Protein AF-A0A936UJ51-F1 (afdb_monomer)

Sequence (70 aa):
MKVSVWMSAYNHGKYISQCLDSVLNQKTDFDFEIILGEDCSTDRTREIAIEYKNKIRKNLSSIFRKRISA

Structure (mmCIF, N/CA/C/O backbone):
data_AF-A0A936UJ51-F1
#
_entry.id   AF-A0A936UJ51-F1
#
loop_
_atom_site.group_PDB
_atom_site.id
_atom_site.type_symbol
_atom_site.label_atom_id
_atom_site.label_alt_id
_atom_site.label_comp_id
_atom_site.label_asym_id
_atom_site.label_entity_id
_atom_site.label_seq_id
_atom_site.pdbx_PDB_ins_code
_atom_site.Cartn_x
_atom_site.Cartn_y
_atom_site.Cartn_z
_atom_site.occupancy
_atom_site.B_iso_or_equiv
_atom_site.auth_seq_id
_atom_site.auth_comp_id
_atom_site.auth_asym_id
_atom_site.auth_atom_id
_atom_site.pdbx_PDB_model_num
ATOM 1 N N . MET A 1 1 ? -8.628 -6.974 21.074 1.00 84.75 1 MET A N 1
ATOM 2 C CA . MET A 1 1 ? -7.554 -7.591 20.257 1.00 84.75 1 MET A CA 1
ATOM 3 C C . MET A 1 1 ? -7.134 -6.570 19.210 1.00 84.75 1 MET A C 1
ATOM 5 O O . MET A 1 1 ? -7.993 -5.802 18.805 1.00 84.75 1 MET A O 1
ATOM 9 N N . LYS A 1 2 ? -5.858 -6.513 18.814 1.00 90.38 2 LYS A N 1
ATOM 10 C CA . LYS A 1 2 ? -5.386 -5.634 17.731 1.00 90.38 2 LYS A CA 1
ATOM 11 C C . LYS A 1 2 ? -4.719 -6.494 16.660 1.00 90.38 2 LYS A C 1
ATOM 13 O O . LYS A 1 2 ? -3.954 -7.389 17.014 1.00 90.38 2 LYS A O 1
ATOM 18 N N . VAL A 1 3 ? -5.019 -6.239 15.388 1.00 94.75 3 VAL A N 1
ATOM 19 C CA . VAL A 1 3 ? -4.467 -6.981 14.242 1.00 94.75 3 VAL A CA 1
ATOM 20 C C . VAL A 1 3 ? -3.552 -6.074 13.421 1.00 94.75 3 VAL A C 1
ATOM 22 O O . VAL A 1 3 ? -3.904 -4.938 13.121 1.00 94.75 3 VAL A O 1
ATOM 25 N N . SER A 1 4 ? -2.387 -6.575 13.020 1.00 94.25 4 SER A N 1
ATOM 26 C CA . SER A 1 4 ? -1.522 -5.889 12.055 1.00 94.25 4 SER A CA 1
ATOM 27 C C . SER A 1 4 ? -1.560 -6.650 10.734 1.00 94.25 4 SER A C 1
ATOM 29 O O . SER A 1 4 ? -1.181 -7.819 10.669 1.00 94.25 4 SER A O 1
ATOM 31 N N . VAL A 1 5 ? -2.032 -5.991 9.677 1.00 94.25 5 VAL A N 1
ATOM 32 C CA . VAL A 1 5 ? -2.092 -6.555 8.327 1.00 94.25 5 VAL A CA 1
ATOM 33 C C . VAL A 1 5 ? -0.814 -6.173 7.594 1.00 94.25 5 VAL A C 1
ATOM 35 O O . VAL A 1 5 ? -0.622 -5.017 7.216 1.00 94.25 5 VAL A O 1
ATOM 38 N N . TRP A 1 6 ? 0.078 -7.143 7.406 1.00 94.38 6 TRP A N 1
ATOM 39 C CA . TRP A 1 6 ? 1.304 -6.944 6.640 1.00 94.38 6 TRP A CA 1
ATOM 40 C C . TRP A 1 6 ? 1.065 -7.198 5.152 1.00 94.38 6 TRP A C 1
ATOM 42 O O . TRP A 1 6 ? 0.559 -8.251 4.767 1.00 94.38 6 TRP A O 1
ATOM 52 N N . MET A 1 7 ? 1.476 -6.251 4.314 1.00 94.12 7 MET A N 1
ATOM 53 C CA . MET A 1 7 ? 1.371 -6.332 2.860 1.00 94.12 7 MET A CA 1
ATOM 54 C C . MET A 1 7 ? 2.739 -6.073 2.234 1.00 94.12 7 MET A C 1
ATOM 56 O O . MET A 1 7 ? 3.399 -5.091 2.567 1.00 94.12 7 MET A O 1
ATOM 60 N N . SER A 1 8 ? 3.158 -6.922 1.300 1.00 94.75 8 SER A N 1
ATOM 61 C CA . SER A 1 8 ? 4.327 -6.688 0.448 1.00 94.75 8 SER A CA 1
ATOM 62 C C . SER A 1 8 ? 3.879 -6.383 -0.980 1.00 94.75 8 SER A C 1
ATOM 64 O O . SER A 1 8 ? 2.955 -7.012 -1.493 1.00 94.75 8 SER A O 1
ATOM 66 N N . ALA A 1 9 ? 4.524 -5.414 -1.629 1.00 95.38 9 ALA A N 1
ATOM 67 C CA . ALA A 1 9 ? 4.193 -5.026 -2.995 1.00 95.38 9 ALA A CA 1
ATOM 68 C C . ALA A 1 9 ? 5.444 -4.740 -3.840 1.00 95.38 9 ALA A C 1
ATOM 70 O O . ALA A 1 9 ? 6.346 -4.012 -3.422 1.00 95.38 9 ALA A O 1
ATOM 71 N N . TYR A 1 10 ? 5.448 -5.297 -5.054 1.00 96.31 10 TYR A N 1
ATOM 72 C CA . TYR A 1 10 ? 6.409 -5.015 -6.122 1.00 96.31 10 TYR A CA 1
ATOM 73 C C . TYR A 1 10 ? 5.703 -5.106 -7.479 1.00 96.31 10 TYR A C 1
ATOM 7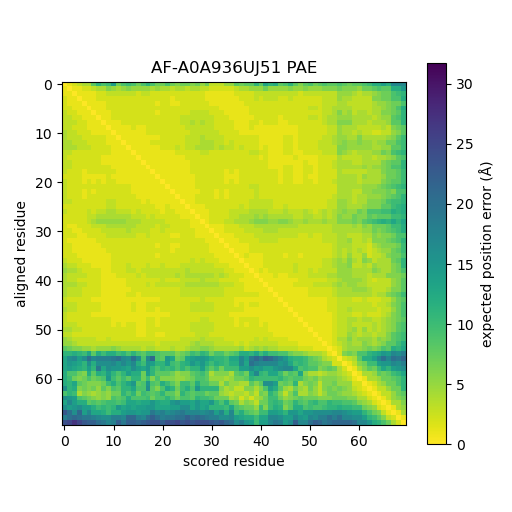5 O O . TYR A 1 10 ? 5.176 -6.165 -7.813 1.00 96.31 10 TYR A O 1
ATOM 83 N N . ASN A 1 11 ? 5.644 -4.016 -8.243 1.00 97.50 11 ASN A N 1
ATOM 84 C CA . ASN A 1 11 ? 4.961 -3.947 -9.546 1.00 97.50 11 ASN A CA 1
ATOM 85 C C . ASN A 1 11 ? 3.473 -4.381 -9.527 1.00 97.50 11 ASN A C 1
ATOM 87 O O . ASN A 1 11 ? 2.994 -5.105 -10.399 1.00 97.50 11 ASN A O 1
ATOM 91 N N . HIS A 1 12 ? 2.739 -3.953 -8.499 1.00 97.12 12 HIS A N 1
ATOM 92 C CA . HIS A 1 12 ? 1.314 -4.218 -8.291 1.00 97.12 12 HIS A CA 1
ATOM 93 C C . HIS A 1 12 ? 0.414 -3.016 -8.623 1.00 97.12 12 HIS A C 1
ATOM 95 O O . HIS A 1 12 ? -0.723 -2.957 -8.152 1.00 97.12 12 HIS A O 1
ATOM 101 N N . GLY A 1 13 ? 0.858 -2.058 -9.441 1.00 96.75 13 GLY A N 1
ATOM 102 C CA . GLY A 1 13 ? 0.143 -0.796 -9.664 1.00 96.75 13 GLY A CA 1
ATOM 103 C C . GLY A 1 13 ? -1.296 -0.976 -10.160 1.00 96.75 13 GLY A C 1
ATOM 104 O O . GLY A 1 13 ? -2.158 -0.161 -9.857 1.00 96.75 13 GLY A O 1
ATOM 105 N N . LYS A 1 14 ? -1.584 -2.082 -10.858 1.00 97.62 14 LYS A N 1
ATOM 106 C CA . LYS A 1 14 ? -2.934 -2.424 -11.337 1.00 97.62 14 LYS A CA 1
ATOM 107 C C . LYS A 1 14 ? -3.899 -2.891 -10.239 1.00 97.62 14 LYS A C 1
ATOM 109 O O . LYS A 1 14 ? -5.103 -2.814 -10.441 1.00 97.62 14 LYS A O 1
ATOM 114 N N . TYR A 1 15 ? -3.390 -3.394 -9.114 1.00 97.19 15 TYR A N 1
ATOM 115 C CA . TYR A 1 15 ? -4.187 -4.121 -8.113 1.00 97.19 15 TYR A CA 1
ATOM 116 C C . TYR A 1 15 ? -4.080 -3.544 -6.702 1.00 97.19 15 TYR A C 1
ATOM 118 O O . TYR A 1 15 ? -4.944 -3.801 -5.864 1.00 97.19 15 TYR A O 1
ATOM 126 N N . ILE A 1 16 ? -3.030 -2.769 -6.421 1.00 96.19 16 ILE A N 1
ATOM 127 C CA . ILE A 1 16 ? -2.726 -2.316 -5.064 1.00 96.19 16 ILE A CA 1
ATOM 128 C C . ILE A 1 16 ? -3.850 -1.452 -4.470 1.00 96.19 16 ILE A C 1
ATOM 130 O O . ILE A 1 16 ? -4.159 -1.612 -3.293 1.00 96.19 16 ILE A O 1
ATOM 134 N N . SER A 1 17 ? -4.532 -0.626 -5.276 1.00 95.88 17 SER A N 1
ATOM 135 C CA . SER A 1 17 ? -5.689 0.166 -4.823 1.00 95.88 17 SER A CA 1
ATOM 136 C C . SER A 1 17 ? -6.842 -0.723 -4.361 1.00 95.88 17 SER A C 1
ATOM 138 O O . SER A 1 17 ? -7.303 -0.593 -3.233 1.00 95.88 17 SER A O 1
ATOM 140 N N . GLN A 1 18 ? -7.250 -1.690 -5.195 1.00 97.19 18 GLN A N 1
ATOM 141 C CA . GLN A 1 18 ? -8.326 -2.630 -4.863 1.00 97.19 18 GLN A CA 1
ATOM 142 C C . GLN A 1 18 ? -7.991 -3.441 -3.606 1.00 97.19 18 GLN A C 1
ATOM 144 O O . GLN A 1 18 ? -8.861 -3.688 -2.772 1.00 97.19 18 GLN A O 1
ATOM 149 N N . CYS A 1 19 ? -6.730 -3.852 -3.456 1.00 95.19 19 CYS A N 1
ATOM 150 C CA . CYS A 1 19 ? -6.281 -4.597 -2.287 1.00 95.19 19 CYS A CA 1
ATOM 151 C C . CYS A 1 19 ? -6.367 -3.751 -1.007 1.00 95.19 19 CYS A C 1
ATOM 153 O O . CYS A 1 19 ? -6.942 -4.198 -0.013 1.00 95.19 19 CYS A O 1
ATOM 155 N N . LEU A 1 20 ? -5.867 -2.512 -1.047 1.00 93.88 20 LEU A N 1
ATOM 156 C CA . LEU A 1 20 ? -5.961 -1.577 0.075 1.00 93.88 20 LEU A CA 1
ATOM 157 C C . LEU A 1 20 ? -7.422 -1.278 0.428 1.00 93.88 20 LEU A C 1
ATOM 159 O O . LEU A 1 20 ? -7.787 -1.382 1.597 1.00 93.88 20 LEU A O 1
ATOM 163 N N . ASP A 1 21 ? -8.272 -0.989 -0.562 1.00 94.56 21 ASP A N 1
ATOM 164 C CA . ASP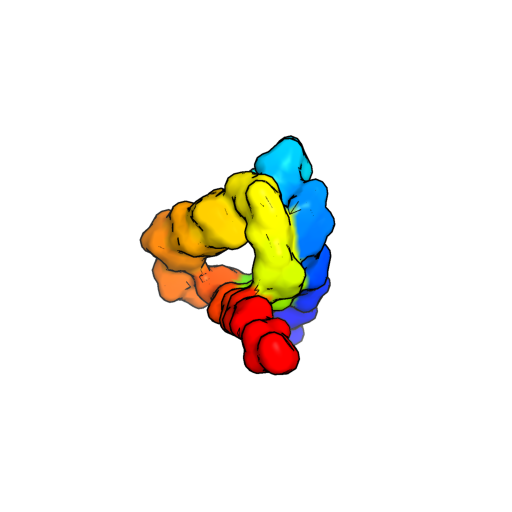 A 1 21 ? -9.706 -0.759 -0.352 1.00 94.56 21 ASP A CA 1
ATOM 165 C C . ASP A 1 21 ? -10.387 -1.975 0.285 1.00 94.56 21 ASP A C 1
ATOM 167 O O . ASP A 1 21 ? -11.215 -1.823 1.183 1.00 94.56 21 ASP A O 1
ATOM 171 N N . SER A 1 22 ? -10.030 -3.188 -0.144 1.00 95.38 22 SER A N 1
ATOM 172 C CA . SER A 1 22 ? -10.583 -4.418 0.419 1.00 95.38 22 SER A CA 1
ATOM 173 C C . SER A 1 22 ? -10.280 -4.541 1.909 1.00 95.38 22 SER A C 1
ATOM 175 O O . SER A 1 22 ? -11.177 -4.884 2.674 1.00 95.38 22 SER A O 1
ATOM 177 N N . VAL A 1 23 ? -9.043 -4.267 2.337 1.00 93.44 23 VAL A N 1
ATOM 178 C CA . VAL A 1 23 ? -8.648 -4.360 3.754 1.00 93.44 23 VAL A CA 1
ATOM 179 C C . VAL A 1 23 ? -9.251 -3.214 4.568 1.00 93.44 23 VAL A C 1
ATOM 181 O O . VAL A 1 23 ? -9.788 -3.438 5.648 1.00 93.44 23 VAL A O 1
ATOM 184 N N . LEU A 1 24 ? -9.218 -1.988 4.044 1.00 91.00 24 LEU A N 1
ATOM 185 C CA . LEU A 1 24 ? -9.716 -0.796 4.735 1.00 91.00 24 LEU A CA 1
ATOM 186 C C . LEU A 1 24 ? -11.230 -0.820 4.974 1.00 91.00 24 LEU A C 1
ATOM 188 O O . LEU A 1 24 ? -11.692 -0.257 5.962 1.00 91.00 24 LEU A O 1
ATOM 192 N N . ASN A 1 25 ? -11.993 -1.462 4.087 1.00 93.38 25 ASN A N 1
ATOM 193 C CA . ASN A 1 25 ? -13.451 -1.550 4.188 1.00 93.38 25 ASN A CA 1
ATOM 194 C C . ASN A 1 25 ? -13.945 -2.779 4.975 1.00 93.38 25 ASN A C 1
ATOM 196 O O . ASN A 1 25 ? -15.154 -3.028 5.012 1.00 93.38 25 ASN A O 1
ATOM 200 N N . GLN A 1 26 ? -13.051 -3.564 5.590 1.00 92.50 26 GLN A N 1
ATOM 201 C CA . GLN A 1 26 ? -13.463 -4.685 6.438 1.00 92.50 26 GLN A CA 1
ATOM 202 C C . GLN A 1 26 ? -14.266 -4.185 7.647 1.00 92.50 26 GLN A C 1
ATOM 204 O O . GLN A 1 26 ? -13.903 -3.206 8.297 1.00 92.50 26 GLN A O 1
ATOM 209 N N . LYS A 1 27 ? -15.362 -4.881 7.963 1.00 94.31 27 LYS A N 1
ATOM 210 C CA . LYS A 1 27 ? -16.144 -4.654 9.184 1.00 94.31 27 LYS A CA 1
ATOM 211 C C . LYS A 1 27 ? -15.672 -5.639 10.242 1.00 94.31 27 LYS A C 1
ATOM 213 O O . LYS A 1 27 ? -15.932 -6.833 10.124 1.00 94.31 27 LYS A O 1
ATOM 218 N N . THR A 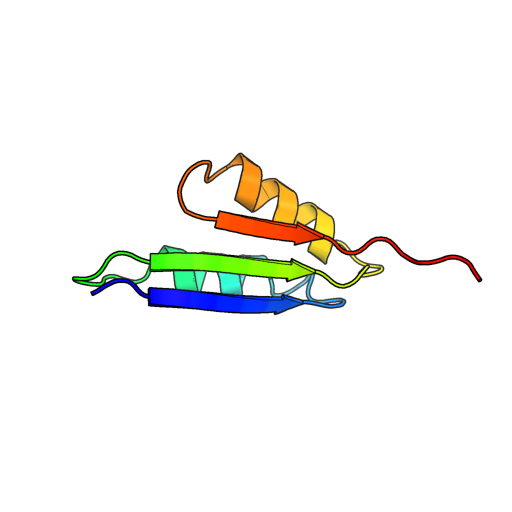1 28 ? -14.978 -5.134 11.250 1.00 92.31 28 THR A N 1
ATOM 219 C CA . THR A 1 28 ? -14.382 -5.927 12.327 1.00 92.31 28 THR A CA 1
ATOM 220 C C . THR A 1 28 ? -14.787 -5.354 13.682 1.00 92.31 28 THR A C 1
ATOM 222 O O . THR A 1 28 ? -15.126 -4.178 13.795 1.00 92.31 28 THR A O 1
ATOM 225 N N . ASP A 1 29 ? -14.753 -6.186 14.718 1.00 96.06 29 ASP A N 1
ATOM 226 C CA . ASP A 1 29 ? -14.929 -5.805 16.126 1.00 96.06 29 ASP A CA 1
ATOM 227 C C . ASP A 1 29 ? -13.583 -5.561 16.842 1.00 96.06 29 ASP A C 1
ATOM 229 O O . ASP A 1 29 ? -13.528 -5.347 18.054 1.00 96.06 29 ASP A O 1
ATOM 233 N N . PHE A 1 30 ? -12.488 -5.577 16.079 1.00 93.38 30 PHE A N 1
ATOM 234 C CA . PHE A 1 30 ? -11.130 -5.280 16.518 1.00 93.38 30 PHE A CA 1
ATOM 235 C C . PHE A 1 30 ? -10.513 -4.142 15.703 1.00 93.38 30 PHE A C 1
ATOM 237 O O . PHE A 1 30 ? -10.788 -3.991 14.509 1.00 93.38 30 PHE A O 1
ATOM 244 N N . ASP A 1 31 ? -9.612 -3.400 16.345 1.00 91.31 31 ASP A N 1
ATOM 245 C CA . ASP A 1 31 ? -8.774 -2.410 15.676 1.00 91.31 31 ASP A CA 1
ATOM 246 C C . ASP A 1 31 ? -7.699 -3.101 14.834 1.00 91.31 31 ASP A C 1
ATOM 248 O O . ASP A 1 31 ? -7.103 -4.105 15.250 1.00 91.31 31 ASP A O 1
ATOM 252 N N . PHE A 1 32 ? -7.391 -2.522 13.675 1.00 92.56 32 PHE A N 1
ATOM 253 C CA . PHE A 1 32 ? -6.276 -2.976 12.859 1.00 92.56 32 PHE A CA 1
ATOM 254 C C . PHE A 1 32 ? -5.460 -1.830 12.269 1.00 92.56 32 PHE A C 1
ATOM 256 O O . PHE A 1 32 ? -5.924 -0.700 12.125 1.00 92.56 32 PHE A O 1
ATOM 263 N N . GLU A 1 33 ? -4.219 -2.146 11.923 1.00 91.44 33 GLU A N 1
ATOM 264 C CA . GLU A 1 33 ? -3.329 -1.278 11.158 1.00 91.44 33 GLU A CA 1
ATOM 265 C C . GLU A 1 33 ? -2.829 -2.017 9.921 1.00 91.44 33 GLU A C 1
ATOM 267 O O . GLU A 1 33 ? -2.666 -3.239 9.935 1.00 91.44 33 GLU A O 1
ATOM 272 N N . ILE A 1 34 ? -2.562 -1.272 8.854 1.00 93.06 34 ILE A N 1
ATOM 273 C CA . ILE A 1 34 ? -1.935 -1.818 7.653 1.00 93.06 34 ILE A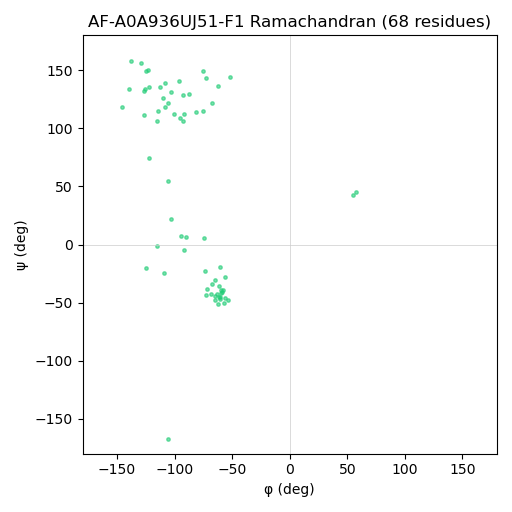 CA 1
ATOM 274 C C . ILE A 1 34 ? -0.470 -1.400 7.649 1.00 93.06 34 ILE A C 1
ATOM 276 O O . ILE A 1 34 ? -0.161 -0.219 7.827 1.00 93.06 34 ILE A O 1
ATOM 280 N N . ILE A 1 35 ? 0.424 -2.362 7.423 1.00 93.19 35 ILE A N 1
ATOM 281 C CA . ILE A 1 35 ? 1.848 -2.122 7.208 1.00 93.19 35 ILE A CA 1
ATOM 282 C C . ILE A 1 35 ? 2.188 -2.548 5.783 1.00 93.19 35 ILE A C 1
ATOM 284 O O . ILE A 1 35 ? 2.246 -3.738 5.479 1.00 93.19 35 ILE A O 1
ATOM 288 N N . LEU A 1 36 ? 2.401 -1.566 4.907 1.00 94.31 36 LEU A N 1
ATOM 289 C CA . LEU A 1 36 ? 2.723 -1.804 3.501 1.00 94.31 36 LEU A CA 1
ATOM 290 C C . LEU A 1 36 ? 4.225 -1.643 3.254 1.00 94.31 36 LEU A C 1
ATOM 292 O O . LEU A 1 36 ? 4.752 -0.532 3.333 1.00 94.31 36 LEU A O 1
ATOM 296 N N . GLY A 1 37 ? 4.895 -2.749 2.939 1.00 94.50 37 GLY A N 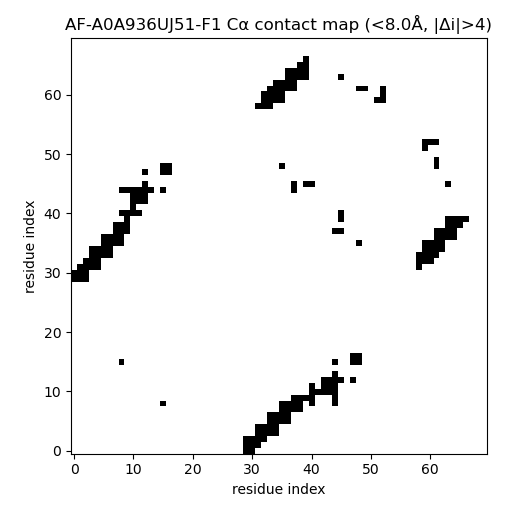1
ATOM 297 C CA . GLY A 1 37 ? 6.271 -2.794 2.459 1.00 94.50 37 GLY A CA 1
ATOM 298 C C . GLY A 1 37 ? 6.320 -2.746 0.934 1.00 94.50 37 GLY A C 1
ATOM 299 O O . GLY A 1 37 ? 5.912 -3.695 0.268 1.00 94.50 37 GLY A O 1
ATOM 300 N N . GLU A 1 38 ? 6.840 -1.656 0.383 1.00 94.75 38 GLU A N 1
ATOM 301 C CA . GLU A 1 38 ? 6.969 -1.464 -1.062 1.00 94.75 38 GLU A CA 1
ATOM 302 C C . GLU A 1 38 ? 8.452 -1.517 -1.480 1.00 94.75 38 GLU A C 1
ATOM 304 O O . GLU A 1 38 ? 9.299 -0.805 -0.920 1.00 94.75 38 GLU A O 1
ATOM 309 N N . ASP A 1 39 ? 8.764 -2.385 -2.449 1.00 93.69 39 ASP A N 1
ATOM 310 C CA . ASP A 1 39 ? 10.137 -2.792 -2.788 1.00 93.69 39 ASP A CA 1
ATOM 311 C C . ASP A 1 39 ? 10.680 -2.183 -4.092 1.00 93.69 39 ASP A C 1
ATOM 313 O O . ASP A 1 39 ? 11.154 -2.878 -4.984 1.00 93.69 39 ASP A O 1
ATOM 317 N N . CYS A 1 40 ? 10.648 -0.855 -4.207 1.00 93.75 40 CYS A N 1
ATOM 318 C CA . CYS A 1 40 ? 11.221 -0.131 -5.355 1.00 93.75 40 CYS A CA 1
ATOM 319 C C . CYS A 1 40 ? 10.629 -0.550 -6.710 1.00 93.75 40 CYS A C 1
ATOM 321 O O . CYS A 1 40 ? 11.355 -0.740 -7.690 1.00 93.75 40 CYS A O 1
ATOM 323 N N . SER A 1 41 ? 9.309 -0.675 -6.758 1.00 95.31 41 SER A N 1
ATOM 324 C CA . SER A 1 41 ? 8.547 -0.925 -7.975 1.00 95.31 41 SER A CA 1
ATOM 325 C C . SER A 1 41 ? 8.905 0.087 -9.056 1.00 95.31 41 SER A C 1
ATOM 327 O O . SER A 1 41 ? 9.152 1.265 -8.793 1.00 95.31 41 SER A O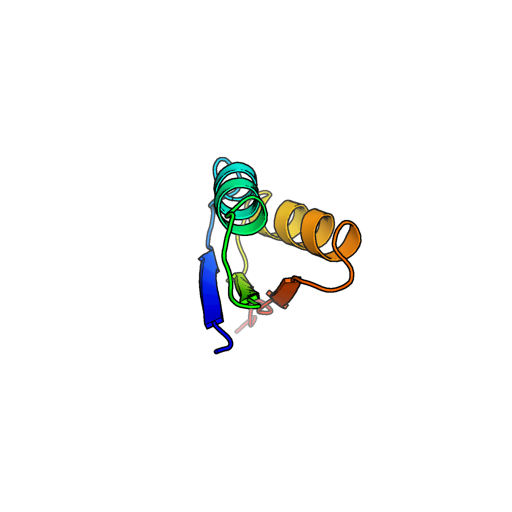 1
ATOM 329 N N . THR A 1 42 ? 8.910 -0.398 -10.289 1.00 96.56 42 THR A N 1
ATOM 330 C CA . THR A 1 42 ? 9.162 0.406 -11.491 1.00 96.56 42 THR A CA 1
ATOM 331 C C . THR A 1 42 ? 7.878 0.953 -12.113 1.00 96.56 42 THR A C 1
ATOM 333 O O . THR A 1 42 ? 7.933 1.703 -13.081 1.00 96.56 42 THR A O 1
ATOM 336 N N . ASP A 1 43 ? 6.726 0.561 -11.573 1.00 97.38 43 ASP A N 1
ATOM 337 C CA . ASP A 1 4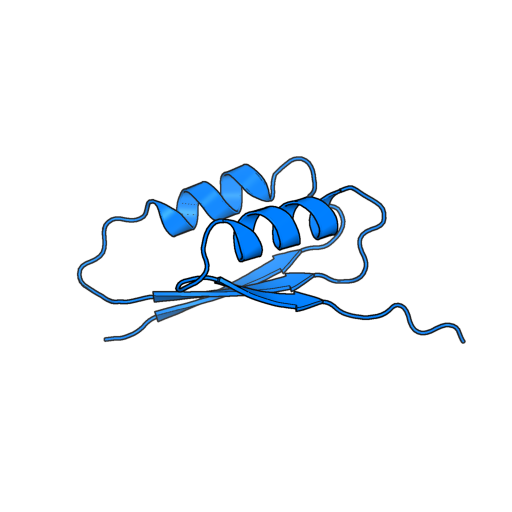3 ? 5.410 1.059 -11.950 1.00 97.38 43 ASP A CA 1
ATOM 338 C C . ASP A 1 43 ? 4.839 2.018 -10.884 1.00 97.38 43 ASP A C 1
ATOM 340 O O . ASP A 1 43 ? 5.514 2.440 -9.943 1.00 97.38 43 ASP A O 1
ATOM 344 N N . ARG A 1 44 ? 3.545 2.331 -11.003 1.00 97.31 44 ARG A N 1
ATOM 345 C CA . ARG A 1 44 ? 2.838 3.262 -10.112 1.00 97.31 44 ARG A CA 1
ATOM 346 C C . ARG A 1 44 ? 2.524 2.714 -8.712 1.00 97.31 44 ARG A C 1
ATOM 348 O O . ARG A 1 44 ? 1.851 3.395 -7.945 1.00 97.31 44 ARG A O 1
ATOM 355 N N . THR A 1 45 ? 2.991 1.518 -8.336 1.00 97.06 45 THR A N 1
ATOM 356 C CA . THR A 1 45 ? 2.690 0.913 -7.019 1.00 97.06 45 THR A CA 1
ATOM 357 C C . THR A 1 45 ? 3.030 1.850 -5.862 1.00 97.06 45 THR A C 1
ATOM 359 O O . THR A 1 45 ? 2.209 2.061 -4.969 1.00 97.06 45 THR A O 1
ATOM 362 N N . ARG A 1 46 ? 4.234 2.437 -5.889 1.00 95.56 46 ARG A N 1
ATOM 363 C CA . ARG A 1 46 ? 4.706 3.350 -4.841 1.00 95.56 46 ARG A CA 1
ATOM 364 C C . ARG A 1 46 ? 3.877 4.626 -4.771 1.00 95.56 46 ARG A C 1
ATOM 366 O O . ARG A 1 46 ? 3.536 5.059 -3.675 1.00 95.56 46 ARG A O 1
ATOM 373 N N . GLU A 1 47 ? 3.577 5.221 -5.920 1.00 96.50 47 GLU A N 1
ATOM 374 C CA . GLU A 1 47 ? 2.776 6.446 -6.004 1.00 96.50 47 GLU A CA 1
ATOM 375 C C . GLU A 1 47 ? 1.412 6.233 -5.348 1.00 96.50 47 GLU A C 1
ATOM 377 O O . GLU A 1 47 ? 1.046 6.959 -4.426 1.00 96.50 47 GLU A O 1
ATOM 382 N N . ILE A 1 48 ? 0.724 5.156 -5.733 1.00 95.50 48 ILE A N 1
ATOM 383 C CA . ILE A 1 48 ? -0.587 4.798 -5.190 1.00 95.50 48 ILE A CA 1
ATOM 384 C C . ILE A 1 48 ? -0.499 4.547 -3.677 1.00 95.50 48 ILE A C 1
ATOM 386 O O . ILE A 1 48 ? -1.312 5.057 -2.910 1.00 95.50 48 ILE A O 1
ATOM 390 N N . ALA A 1 49 ? 0.510 3.810 -3.208 1.00 93.06 49 ALA A N 1
ATOM 391 C CA . ALA A 1 49 ? 0.714 3.573 -1.778 1.00 93.06 49 ALA A CA 1
ATOM 392 C C . ALA A 1 49 ? 0.868 4.882 -0.972 1.00 93.06 49 ALA A C 1
ATOM 394 O O . ALA A 1 49 ? 0.331 5.004 0.132 1.00 93.06 49 ALA A O 1
ATOM 395 N N . ILE A 1 50 ? 1.572 5.877 -1.525 1.00 92.56 50 ILE A N 1
ATOM 396 C CA . ILE A 1 50 ? 1.734 7.203 -0.912 1.00 92.56 50 ILE A CA 1
ATOM 397 C C . ILE A 1 50 ? 0.408 7.976 -0.910 1.00 92.56 50 ILE A C 1
ATOM 399 O O . ILE A 1 50 ? 0.063 8.580 0.108 1.00 92.56 50 ILE A O 1
ATOM 403 N N . GLU A 1 51 ? -0.357 7.938 -2.005 1.00 93.31 51 GLU A N 1
ATOM 404 C CA . GLU A 1 51 ? -1.684 8.566 -2.089 1.00 93.31 51 GLU A CA 1
ATOM 405 C C . GLU A 1 51 ? -2.619 8.042 -0.988 1.00 93.31 51 GLU A C 1
ATOM 407 O O . GLU A 1 51 ? -3.232 8.830 -0.262 1.00 93.31 51 GLU A O 1
ATOM 412 N N . TYR A 1 52 ? -2.661 6.721 -0.787 1.00 92.50 52 TYR A N 1
ATOM 413 C CA . TYR A 1 52 ? -3.450 6.099 0.280 1.00 92.50 52 TYR A CA 1
ATOM 414 C C . TYR A 1 52 ? -2.977 6.512 1.676 1.00 92.50 52 TYR A C 1
ATOM 416 O O . TYR A 1 52 ? -3.804 6.842 2.530 1.00 92.50 52 TYR A O 1
ATOM 424 N N . LYS A 1 53 ? -1.659 6.559 1.913 1.00 88.31 53 LYS A N 1
ATOM 425 C CA . LYS A 1 53 ? -1.095 7.005 3.198 1.00 88.31 53 LYS A CA 1
ATOM 426 C C . LYS A 1 53 ? -1.505 8.443 3.524 1.00 88.31 53 LYS A C 1
ATOM 428 O O . LYS A 1 53 ? -1.857 8.745 4.662 1.00 88.31 53 LYS A O 1
ATOM 433 N N . ASN A 1 54 ? -1.494 9.323 2.524 1.00 88.12 54 ASN A N 1
ATOM 434 C CA . ASN A 1 54 ? -1.870 10.726 2.691 1.00 88.12 54 ASN A CA 1
ATOM 435 C C . ASN A 1 54 ? -3.379 10.902 2.901 1.00 88.12 54 ASN A C 1
ATOM 437 O O . ASN A 1 54 ? -3.792 11.727 3.717 1.00 88.12 54 ASN A O 1
ATOM 441 N N . LYS A 1 55 ? -4.202 10.108 2.204 1.00 85.69 55 LYS A N 1
ATOM 442 C CA . LYS A 1 55 ? -5.662 10.108 2.366 1.00 85.69 55 LYS A CA 1
ATOM 443 C C . LYS A 1 55 ? -6.086 9.577 3.741 1.00 85.69 55 LYS A C 1
ATOM 445 O O . LYS A 1 55 ? -7.070 10.051 4.302 1.00 85.69 55 LYS A O 1
ATOM 450 N N . ILE A 1 56 ? -5.345 8.617 4.300 1.00 76.44 56 ILE A N 1
ATOM 451 C CA . ILE A 1 56 ? -5.734 7.864 5.499 1.00 76.44 56 ILE A CA 1
ATOM 452 C C . ILE A 1 56 ? -4.664 8.030 6.580 1.00 76.44 56 ILE A C 1
ATOM 454 O O . ILE A 1 56 ? -3.883 7.133 6.886 1.00 76.44 56 ILE A O 1
ATOM 458 N N . ARG A 1 57 ? -4.655 9.217 7.193 1.00 62.59 57 ARG A N 1
ATOM 459 C CA . ARG A 1 57 ? -3.607 9.666 8.125 1.00 62.59 57 ARG A CA 1
ATOM 460 C C . ARG A 1 57 ? -3.432 8.795 9.384 1.00 62.59 57 ARG A C 1
ATOM 462 O O . ARG A 1 57 ? -2.398 8.907 10.032 1.00 62.59 57 ARG A O 1
ATOM 469 N N . LYS A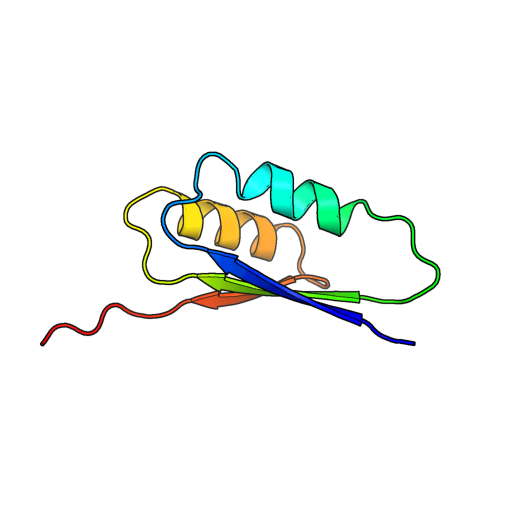 1 58 ? -4.423 7.975 9.768 1.00 67.12 58 LYS A N 1
ATOM 470 C CA . LYS A 1 58 ? -4.412 7.210 11.035 1.00 67.12 58 LYS A CA 1
ATOM 471 C C . LYS A 1 58 ? -4.225 5.692 10.908 1.00 67.12 58 LYS A C 1
ATOM 473 O O . LYS A 1 58 ? -3.729 5.105 11.860 1.00 67.12 58 LYS A O 1
ATOM 478 N N . ASN A 1 59 ? -4.567 5.067 9.776 1.00 67.44 59 ASN A N 1
ATOM 479 C CA . ASN A 1 59 ? -4.710 3.597 9.709 1.00 67.44 59 ASN A CA 1
ATOM 480 C C . ASN A 1 59 ? -3.695 2.892 8.788 1.00 67.44 59 ASN A C 1
ATOM 482 O O . ASN A 1 59 ? -3.711 1.665 8.690 1.00 67.44 59 ASN A O 1
ATOM 486 N N . LEU A 1 60 ? -2.812 3.640 8.115 1.00 75.31 60 LEU A N 1
ATOM 487 C CA . LEU A 1 60 ? -1.836 3.083 7.176 1.00 75.31 60 LEU A CA 1
ATOM 488 C C . LEU A 1 60 ? -0.407 3.528 7.510 1.00 75.31 60 LEU A C 1
ATOM 490 O O . LEU A 1 60 ? -0.024 4.684 7.322 1.00 75.31 60 LEU A O 1
ATOM 494 N N . SER A 1 61 ? 0.398 2.565 7.948 1.00 77.81 61 SER A N 1
ATOM 495 C CA . SER A 1 61 ? 1.848 2.683 8.051 1.00 77.81 61 SER A CA 1
ATOM 496 C C . SER A 1 61 ? 2.477 2.148 6.763 1.00 77.81 61 SER A C 1
ATOM 498 O O . SER A 1 61 ? 2.175 1.045 6.318 1.00 77.81 61 SER A O 1
ATOM 500 N N . SER A 1 62 ? 3.360 2.918 6.128 1.00 72.69 62 SER A N 1
ATOM 501 C CA . SER A 1 62 ? 4.030 2.491 4.886 1.00 72.69 62 SER A CA 1
ATOM 502 C C . SER A 1 62 ? 5.538 2.583 5.030 1.00 72.69 62 SER A C 1
ATOM 504 O O . SER A 1 62 ? 6.056 3.610 5.485 1.00 72.69 62 SER A O 1
ATOM 506 N N . ILE A 1 63 ? 6.218 1.522 4.600 1.00 76.75 63 ILE A N 1
ATOM 507 C CA . ILE A 1 63 ? 7.669 1.373 4.578 1.00 76.75 63 ILE A CA 1
ATOM 508 C C . ILE A 1 63 ? 8.095 1.299 3.111 1.00 76.75 63 ILE A C 1
ATOM 510 O O . ILE A 1 63 ? 7.765 0.352 2.400 1.00 76.75 63 ILE A O 1
ATOM 514 N N . PHE A 1 64 ? 8.848 2.300 2.665 1.00 80.94 64 PHE A N 1
ATOM 515 C CA . PHE A 1 64 ? 9.371 2.365 1.303 1.00 80.94 64 PHE A CA 1
ATOM 516 C C . PHE A 1 64 ? 10.862 2.057 1.320 1.00 80.94 64 PHE A C 1
ATOM 518 O O . PHE A 1 64 ? 11.632 2.755 1.987 1.00 80.94 64 PHE A O 1
ATOM 525 N N . ARG A 1 65 ? 11.286 1.031 0.580 1.00 68.50 65 ARG A N 1
ATOM 526 C CA . ARG A 1 65 ? 12.716 0.747 0.410 1.00 68.50 65 ARG A CA 1
ATOM 527 C C . ARG A 1 65 ? 13.354 1.738 -0.562 1.00 68.50 65 ARG A C 1
ATOM 529 O O . ARG A 1 65 ? 12.707 2.247 -1.473 1.00 68.50 65 ARG A O 1
ATOM 536 N N . LYS A 1 66 ? 14.637 2.042 -0.381 1.00 71.12 66 LYS A N 1
ATOM 537 C CA . LYS A 1 66 ? 15.423 2.777 -1.382 1.00 71.12 66 LYS A CA 1
ATOM 538 C C . LYS A 1 66 ? 16.190 1.767 -2.221 1.00 71.12 66 LYS A C 1
ATOM 540 O O . LYS A 1 66 ? 16.704 0.791 -1.681 1.00 71.12 66 LYS A O 1
ATOM 545 N N . ARG A 1 67 ? 16.278 2.012 -3.528 1.00 71.38 67 ARG A N 1
ATOM 546 C CA . ARG A 1 67 ? 17.118 1.210 -4.413 1.00 71.38 67 ARG A CA 1
ATOM 547 C C . ARG A 1 67 ? 18.568 1.482 -4.017 1.00 71.38 67 ARG A C 1
ATOM 549 O O . ARG A 1 67 ? 18.976 2.640 -3.990 1.00 71.38 67 ARG A O 1
ATOM 556 N N . ILE A 1 68 ? 19.306 0.443 -3.648 1.00 65.56 68 ILE A N 1
ATOM 557 C CA . ILE A 1 68 ? 20.737 0.557 -3.367 1.00 65.56 68 ILE A CA 1
ATOM 558 C C . ILE A 1 68 ? 21.436 0.510 -4.726 1.00 65.56 68 ILE A C 1
ATOM 560 O O . ILE A 1 68 ? 21.329 -0.488 -5.437 1.00 65.56 68 ILE A O 1
ATOM 564 N N . SER A 1 69 ? 22.072 1.609 -5.124 1.00 60.19 69 SER A N 1
ATOM 565 C CA . SER A 1 69 ? 23.031 1.612 -6.228 1.00 60.19 69 SER A CA 1
ATOM 566 C C . SER A 1 69 ? 24.321 0.969 -5.723 1.00 60.19 69 SER A C 1
ATOM 568 O O . SER A 1 69 ? 24.917 1.497 -4.782 1.00 60.19 69 SER A O 1
ATOM 570 N N . ALA A 1 70 ? 24.680 -0.182 -6.292 1.00 48.56 70 ALA A N 1
ATOM 571 C CA . ALA A 1 70 ? 26.016 -0.758 -6.163 1.00 48.56 70 ALA A CA 1
ATOM 572 C C . ALA A 1 70 ? 27.017 0.039 -7.007 1.00 48.56 70 ALA A C 1
ATOM 574 O O . ALA A 1 70 ? 26.585 0.571 -8.059 1.00 48.56 70 ALA A O 1
#

Solvent-accessible surface area (backbone atoms only — not comparable to full-atom values): 4264 Å² total; per-residue (Å²): 114,78,48,78,48,78,43,81,45,63,63,36,47,92,47,50,64,63,52,50,52,56,62,73,68,59,90,68,100,52,56,64,40,35,39,38,40,36,65,62,41,91,50,56,31,59,59,53,54,49,52,51,35,68,75,35,81,86,51,49,48,75,47,74,53,78,80,80,84,128

Foldseek 3Di:
DEEEAEEEDAQCQVCLLVVVCVVVPDDDPHHYAYEYEYEPHPDCNVVVLVVVCVVCVPRYHYDYDDDDDD

Secondary structure (DSSP, 8-state):
-EEEEEEEESS-TTTHHHHHHHHHT---SSEEEEEEEE---SSTHHHHHHHHHHH-TTTEEEEEPPP---

Mean predicted aligned error: 4.49 Å

Nearest PDB structures (foldseek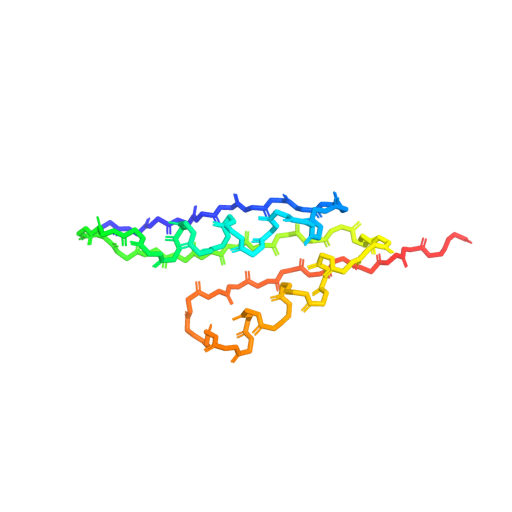):
  8vh7-assembly2_B  TM=9.489E-01  e=2.728E-04  Pasteurella multocida
  2z87-assembly2_A  TM=8.064E-01  e=2.080E-04  Escherichia coli
  2z86-assembly2_C  TM=8.118E-01  e=6.595E-04  Escherichia coli
  2z86-assembly1_A  TM=8.133E-01  e=1.300E-03  Escherichia coli
  5mm1-assembly1_A  TM=7.224E-01  e=4.697E-04  Pyrococcus furiosus DSM 3638

Radius of gyration: 12.63 Å; Cα contacts (8 Å, |Δi|>4): 104; chains: 1; bounding box: 42×18×32 Å

pLDDT: mean 88.77, std 10.99, range [48.56, 97.62]